Protein AF-A0A8S3FNX0-F1 (afdb_monomer_lite)

Sequence (85 aa):
MDLEKDRHISMQTAEEYARAVNAKLYNTSAKLNKGIEELFSDLTQRMLEKTPSTPNISDTSGVNGRTGISIQQNPTNPTANNGCC

Organism: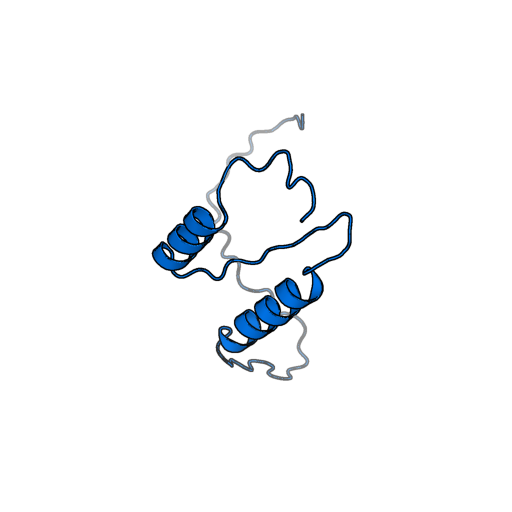 NCBI:txid392030

Radius of gyration: 23.88 Å; chains: 1; bounding box: 52×51×39 Å

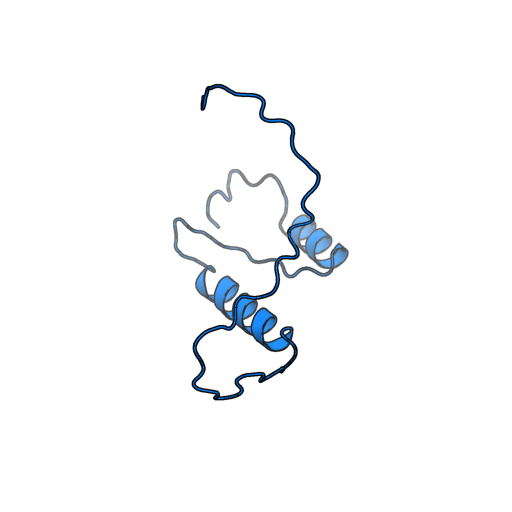Secondary structure (DSSP, 8-state):
-TTGGG--S-HHHHHHHHHHTT------BTTTTBSHHHHHHHHHHHHHHHS-----------S----------------------

pLDDT: mean 78.14, std 18.11, range [45.88, 97.56]

InterPro domains:
  IPR001806 Small GTPase [PF00071] (1-48)
  IPR027417 P-loop containing nucleoside triphosphate hydrolase [G3DSA:3.40.50.300] (1-85)
  IPR027417 P-loop containing nucleoside triphosphate hydrolase [SSF52540] (1-64)

Foldseek 3Di:
DPPPVVDPDDPVRVVVVCVVVVHDDFDADPVVRPRPCVVVVVVVVVVVVPPPPPPPPPPDPDPDDPPDDPDPDDPDDDDDDDDDD

Structure (mmCIF, N/CA/C/O backbone):
data_AF-A0A8S3FNX0-F1
#
_entry.id   AF-A0A8S3FNX0-F1
#
loop_
_atom_site.group_PDB
_atom_site.id
_atom_site.type_symbol
_atom_site.label_atom_id
_atom_site.label_alt_id
_atom_site.label_comp_id
_atom_site.label_asym_id
_atom_site.label_entity_id
_atom_site.label_seq_id
_atom_site.pdbx_PDB_ins_code
_atom_site.Cartn_x
_atom_site.Cartn_y
_atom_site.Cartn_z
_atom_site.occupancy
_atom_site.B_iso_or_equiv
_atom_site.auth_seq_id
_atom_site.auth_comp_id
_atom_site.auth_asym_id
_atom_site.auth_atom_id
_atom_site.pdbx_PDB_model_num
ATOM 1 N N . MET A 1 1 ? -10.944 -4.287 4.413 1.00 78.56 1 MET A N 1
ATOM 2 C CA . MET A 1 1 ? -9.965 -3.193 4.480 1.00 78.56 1 MET A CA 1
ATOM 3 C C . MET A 1 1 ? -10.666 -1.854 4.382 1.00 78.56 1 MET A C 1
ATOM 5 O O . MET A 1 1 ? -11.813 -1.814 3.950 1.00 78.56 1 MET A O 1
ATOM 9 N N . ASP A 1 2 ? -10.029 -0.775 4.838 1.00 78.12 2 ASP A N 1
ATOM 10 C CA . ASP A 1 2 ? -10.554 0.573 4.574 1.00 78.12 2 ASP A CA 1
ATOM 11 C C . ASP A 1 2 ? -10.475 0.872 3.068 1.00 78.12 2 ASP A C 1
ATOM 13 O O . ASP A 1 2 ? -9.604 0.324 2.392 1.00 78.12 2 ASP A O 1
ATOM 17 N N . LEU A 1 3 ? -11.419 1.661 2.540 1.00 84.62 3 LEU A N 1
ATOM 18 C CA . LEU A 1 3 ? -11.515 2.025 1.112 1.00 84.62 3 LEU A CA 1
ATOM 19 C C . LEU A 1 3 ? -11.505 0.841 0.117 1.00 84.62 3 LEU A C 1
ATOM 21 O O . LEU A 1 3 ? -11.133 0.996 -1.040 1.00 84.62 3 LEU A O 1
ATOM 25 N N . GLU A 1 4 ? -11.960 -0.350 0.524 1.00 83.69 4 GLU A N 1
ATOM 26 C CA . GLU A 1 4 ? -11.978 -1.545 -0.346 1.00 83.69 4 GLU A CA 1
ATOM 27 C C . GLU A 1 4 ? -12.774 -1.339 -1.646 1.00 83.69 4 GLU A C 1
ATOM 29 O O . GLU A 1 4 ? -12.462 -1.933 -2.673 1.00 83.69 4 GLU A O 1
ATOM 34 N N . LYS A 1 5 ? -13.807 -0.490 -1.595 1.00 85.38 5 LYS A N 1
ATOM 35 C CA . LYS A 1 5 ? -14.662 -0.158 -2.743 1.00 85.38 5 LYS A CA 1
ATOM 36 C C . LYS A 1 5 ? -13.941 0.693 -3.793 1.00 85.38 5 LYS A C 1
ATOM 38 O O . LYS A 1 5 ? -14.296 0.610 -4.959 1.00 85.38 5 LYS A O 1
ATOM 43 N N . ASP A 1 6 ? -12.918 1.439 -3.382 1.00 88.69 6 ASP A N 1
ATOM 44 C CA . ASP A 1 6 ? -12.098 2.310 -4.234 1.00 88.69 6 ASP A CA 1
ATOM 45 C C . ASP A 1 6 ? -10.741 1.656 -4.565 1.00 88.69 6 ASP A C 1
ATOM 47 O O . ASP A 1 6 ? -9.760 2.314 -4.926 1.00 88.69 6 ASP A O 1
ATOM 51 N N . ARG A 1 7 ? -10.647 0.332 -4.399 1.00 90.06 7 ARG A N 1
ATOM 52 C CA . ARG A 1 7 ? -9.432 -0.433 -4.661 1.00 90.06 7 ARG A CA 1
ATOM 53 C C . ARG A 1 7 ? -9.204 -0.554 -6.169 1.00 90.06 7 ARG A C 1
ATOM 55 O O . ARG A 1 7 ? -9.932 -1.254 -6.864 1.00 90.06 7 ARG A O 1
ATOM 62 N N . HIS A 1 8 ? -8.117 0.044 -6.646 1.00 92.06 8 HIS A N 1
ATOM 63 C CA . HIS A 1 8 ? -7.709 -0.015 -8.056 1.00 92.06 8 HIS A CA 1
ATOM 64 C C . HIS A 1 8 ? -6.794 -1.204 -8.388 1.00 92.06 8 HIS A C 1
ATOM 66 O O . HIS A 1 8 ? -6.642 -1.562 -9.552 1.00 92.06 8 HIS A O 1
ATOM 72 N N . ILE A 1 9 ? -6.164 -1.810 -7.376 1.00 92.44 9 ILE A N 1
ATOM 73 C CA . ILE A 1 9 ? -5.174 -2.879 -7.548 1.00 92.44 9 ILE A CA 1
ATOM 74 C C . ILE A 1 9 ? -5.644 -4.121 -6.793 1.00 92.44 9 ILE A C 1
ATOM 76 O O . ILE A 1 9 ? -5.950 -4.063 -5.596 1.00 92.44 9 ILE A O 1
ATOM 80 N N . SER A 1 10 ? -5.694 -5.254 -7.496 1.00 92.88 10 SER A N 1
ATOM 81 C CA . SER A 1 10 ? -6.058 -6.536 -6.894 1.00 92.88 10 SER A CA 1
ATOM 82 C C . SER A 1 10 ? -5.031 -6.964 -5.837 1.00 92.88 10 SER A C 1
ATOM 84 O O . SER A 1 10 ? -3.852 -6.614 -5.912 1.00 92.88 10 SER A O 1
ATOM 86 N N . MET A 1 11 ? -5.472 -7.750 -4.852 1.00 90.62 11 MET A N 1
ATOM 87 C CA . MET A 1 11 ? -4.568 -8.306 -3.837 1.00 90.62 11 MET A CA 1
ATOM 88 C C . MET A 1 11 ? -3.455 -9.149 -4.462 1.00 90.62 11 MET A C 1
ATOM 90 O O . MET A 1 11 ? -2.292 -8.975 -4.115 1.00 90.62 11 MET A O 1
ATOM 94 N N . GLN A 1 12 ? -3.805 -9.986 -5.439 1.00 94.12 12 GLN A N 1
ATOM 95 C CA . GLN A 1 12 ? -2.854 -10.839 -6.142 1.00 94.12 12 GLN A CA 1
ATOM 96 C C . GLN A 1 12 ? -1.734 -10.024 -6.803 1.00 94.12 12 GLN A C 1
ATOM 98 O O . GLN A 1 12 ? -0.559 -10.325 -6.616 1.00 94.12 12 GLN A O 1
ATOM 103 N N . THR A 1 13 ? -2.080 -8.956 -7.526 1.00 95.00 13 THR A N 1
ATOM 104 C CA . THR A 1 13 ? -1.089 -8.101 -8.200 1.00 95.00 13 THR A CA 1
ATOM 105 C C . THR A 1 13 ? -0.152 -7.424 -7.199 1.00 95.00 13 THR A C 1
ATOM 107 O O . THR A 1 13 ? 1.052 -7.331 -7.433 1.00 95.00 13 THR A O 1
ATOM 110 N N . ALA A 1 14 ? -0.685 -6.965 -6.063 1.00 93.75 14 ALA A N 1
ATOM 111 C CA . ALA A 1 14 ? 0.126 -6.360 -5.011 1.00 93.75 14 ALA A CA 1
ATOM 112 C C . ALA A 1 14 ? 1.098 -7.376 -4.377 1.00 93.75 14 ALA A C 1
ATOM 114 O O . ALA A 1 14 ? 2.261 -7.050 -4.136 1.00 93.75 14 ALA A O 1
ATOM 115 N N . GLU A 1 15 ? 0.645 -8.610 -4.142 1.00 94.69 15 GLU A N 1
ATOM 116 C CA . GLU A 1 15 ? 1.472 -9.701 -3.611 1.00 94.69 15 GLU A CA 1
ATOM 117 C C . GLU A 1 15 ? 2.573 -10.128 -4.588 1.00 94.69 15 GLU A C 1
ATOM 119 O O . GLU A 1 15 ? 3.721 -10.326 -4.183 1.00 94.69 15 GLU A O 1
ATOM 124 N N . GLU A 1 16 ? 2.247 -10.243 -5.877 1.00 96.88 16 GLU A N 1
ATOM 125 C CA . GLU A 1 16 ? 3.212 -10.542 -6.938 1.00 96.88 16 GLU A CA 1
ATOM 126 C C . GLU A 1 16 ? 4.299 -9.466 -7.021 1.00 96.88 16 GLU A C 1
ATOM 128 O O . GLU A 1 16 ? 5.485 -9.797 -7.069 1.00 96.88 16 GLU A O 1
ATOM 133 N N . TYR A 1 17 ? 3.916 -8.187 -6.958 1.00 96.44 17 TYR A N 1
ATOM 134 C CA . TYR A 1 17 ? 4.874 -7.084 -6.963 1.00 96.44 17 TYR A CA 1
ATOM 135 C C . TYR A 1 17 ? 5.780 -7.104 -5.728 1.00 96.44 17 TYR A C 1
ATOM 137 O O . TYR A 1 17 ? 6.999 -7.006 -5.859 1.00 96.44 17 TYR A O 1
ATOM 145 N N . ALA A 1 18 ? 5.207 -7.287 -4.535 1.00 96.56 18 ALA A N 1
ATOM 146 C CA . ALA A 1 18 ? 5.977 -7.376 -3.298 1.00 96.56 18 ALA A CA 1
ATOM 147 C C . ALA A 1 18 ? 7.012 -8.510 -3.364 1.00 96.56 18 ALA A C 1
ATOM 149 O O . ALA A 1 18 ? 8.182 -8.300 -3.039 1.00 96.56 18 ALA A O 1
ATOM 150 N N . ARG A 1 19 ? 6.616 -9.679 -3.887 1.00 96.31 19 ARG A N 1
ATOM 151 C CA . ARG A 1 19 ? 7.527 -10.805 -4.127 1.00 96.31 19 ARG A CA 1
ATOM 152 C C . ARG A 1 19 ? 8.635 -10.444 -5.120 1.00 96.31 19 ARG A C 1
ATOM 154 O O . ARG A 1 19 ? 9.791 -10.758 -4.858 1.00 96.31 19 ARG A O 1
ATOM 161 N N . ALA A 1 20 ? 8.306 -9.769 -6.221 1.00 97.19 20 ALA A N 1
ATOM 162 C CA . ALA A 1 20 ? 9.277 -9.386 -7.248 1.00 97.19 20 ALA A CA 1
ATOM 163 C C . ALA A 1 20 ? 10.372 -8.442 -6.720 1.00 97.19 20 ALA A C 1
ATOM 165 O O . ALA A 1 20 ? 11.529 -8.560 -7.119 1.00 97.19 20 ALA A O 1
ATOM 166 N N . VAL A 1 21 ? 10.033 -7.540 -5.792 1.00 97.56 21 VAL A N 1
ATOM 167 C CA . VAL A 1 21 ? 10.993 -6.604 -5.176 1.00 97.56 21 VAL A CA 1
ATOM 168 C C . VAL A 1 21 ? 11.591 -7.113 -3.857 1.00 97.56 21 VAL A C 1
ATOM 170 O O . VAL A 1 21 ? 12.287 -6.366 -3.173 1.00 97.56 21 VAL A O 1
ATOM 173 N N . ASN A 1 22 ? 11.336 -8.374 -3.483 1.00 94.50 22 ASN A N 1
ATOM 174 C CA . ASN A 1 22 ? 11.734 -8.968 -2.198 1.00 94.50 22 ASN A CA 1
ATOM 175 C C . ASN A 1 22 ? 11.263 -8.161 -0.969 1.00 94.50 22 ASN A C 1
ATOM 177 O O . ASN A 1 22 ? 11.961 -8.065 0.044 1.00 94.50 22 ASN A O 1
ATOM 181 N N . ALA A 1 23 ? 10.066 -7.582 -1.050 1.00 94.44 23 ALA A N 1
ATOM 182 C CA . ALA A 1 23 ? 9.411 -6.894 0.053 1.00 94.44 23 ALA A CA 1
ATOM 183 C C . ALA A 1 23 ? 8.268 -7.734 0.636 1.00 94.44 23 ALA A C 1
ATOM 185 O O . ALA A 1 23 ? 7.648 -8.558 -0.034 1.00 94.44 23 ALA A O 1
ATOM 186 N N . LYS A 1 24 ? 7.959 -7.485 1.910 1.00 93.88 24 LYS A N 1
ATOM 187 C CA . LYS A 1 24 ? 6.791 -8.052 2.589 1.00 93.88 24 LYS A CA 1
ATOM 188 C C . LYS A 1 24 ? 5.640 -7.050 2.506 1.00 93.88 24 LYS A C 1
ATOM 190 O O . LYS A 1 24 ? 5.809 -5.898 2.906 1.00 93.88 24 LYS A O 1
ATOM 195 N N . LEU A 1 25 ? 4.499 -7.484 1.975 1.00 94.94 25 LEU A N 1
ATOM 196 C CA . LEU A 1 25 ? 3.279 -6.681 1.898 1.00 94.94 25 LEU A CA 1
ATOM 197 C C . LEU A 1 25 ? 2.490 -6.797 3.205 1.00 94.94 25 LEU A C 1
ATOM 199 O O . LEU A 1 25 ? 2.330 -7.894 3.737 1.00 94.94 25 LEU A O 1
ATOM 203 N N . TYR A 1 26 ? 1.965 -5.671 3.681 1.00 94.12 26 TYR A N 1
ATOM 204 C CA . TYR A 1 26 ? 1.049 -5.612 4.815 1.00 94.12 26 TYR A CA 1
ATOM 205 C C . TYR A 1 26 ? -0.214 -4.884 4.411 1.00 94.12 26 TYR A C 1
ATOM 207 O O . TYR A 1 26 ? -0.166 -3.792 3.845 1.00 94.12 26 TYR A O 1
ATOM 2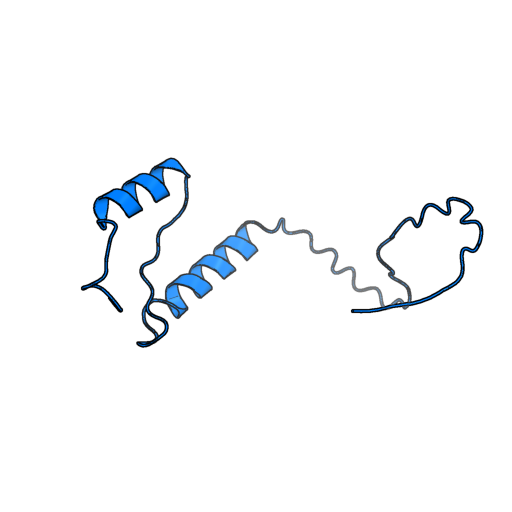15 N N . ASN A 1 27 ? -1.344 -5.460 4.785 1.00 92.88 27 ASN A N 1
ATOM 216 C CA . ASN A 1 27 ? -2.619 -4.790 4.682 1.00 92.88 27 ASN A CA 1
ATOM 217 C C . ASN A 1 27 ? -2.864 -4.067 6.009 1.00 92.88 27 ASN A C 1
ATOM 219 O O . ASN A 1 27 ? -3.123 -4.717 7.021 1.00 92.88 27 ASN A O 1
ATOM 223 N N . THR A 1 28 ? -2.881 -2.730 5.998 1.00 94.12 28 THR A N 1
ATOM 224 C CA . THR A 1 28 ? -3.204 -1.917 7.183 1.00 94.12 28 THR A CA 1
ATOM 225 C C . THR A 1 28 ? -4.375 -0.952 6.957 1.00 94.12 28 THR A C 1
ATOM 227 O O . THR A 1 28 ? -4.689 -0.567 5.833 1.00 94.12 28 THR A O 1
ATOM 230 N N . SER A 1 29 ? -5.067 -0.587 8.038 1.00 93.12 29 SER A N 1
ATOM 231 C CA . SER A 1 29 ? -6.099 0.454 8.050 1.00 93.12 29 SER A CA 1
ATOM 232 C C . SER A 1 29 ? -5.844 1.392 9.220 1.00 93.12 29 SER A C 1
ATOM 234 O O . SER A 1 29 ? -6.026 1.001 10.371 1.00 93.12 29 SER A O 1
ATOM 236 N N . ALA A 1 30 ? -5.471 2.638 8.921 1.00 92.31 30 ALA A N 1
ATOM 237 C CA . ALA A 1 30 ? -5.280 3.669 9.940 1.00 92.31 30 ALA A CA 1
ATOM 238 C C . ALA A 1 30 ? -6.609 4.053 10.611 1.00 92.31 30 ALA A C 1
ATOM 240 O O . ALA A 1 30 ? -6.680 4.158 11.830 1.00 92.31 30 ALA A O 1
ATOM 241 N N . LYS A 1 31 ? -7.691 4.174 9.828 1.00 93.19 31 LYS A N 1
ATOM 242 C CA . LYS A 1 31 ? -9.025 4.532 10.336 1.00 93.19 31 LYS A CA 1
ATOM 243 C C . LYS A 1 31 ? -9.574 3.519 11.339 1.00 93.19 31 LYS A C 1
ATOM 245 O O . LYS A 1 31 ? -10.213 3.902 12.312 1.00 93.19 31 LYS A O 1
ATOM 250 N N . LEU A 1 32 ? -9.351 2.231 11.082 1.00 93.06 32 LEU A N 1
ATOM 251 C CA . LEU A 1 32 ? -9.825 1.141 11.938 1.00 93.06 32 LEU A CA 1
ATOM 252 C C . LEU A 1 32 ? -8.747 0.644 12.910 1.00 93.06 32 LEU A C 1
ATOM 254 O O . LEU A 1 32 ? -8.998 -0.320 13.628 1.00 93.06 32 LEU A O 1
ATOM 258 N N . ASN A 1 33 ? -7.558 1.256 12.894 1.00 92.62 33 ASN A N 1
ATOM 259 C CA . ASN A 1 33 ? -6.368 0.832 13.630 1.00 92.62 33 ASN A CA 1
ATOM 260 C C . ASN A 1 33 ? -6.041 -0.673 13.473 1.00 92.62 33 ASN A C 1
ATOM 262 O O . ASN A 1 33 ? -5.706 -1.355 14.438 1.00 92.62 33 ASN A O 1
ATOM 266 N N . LYS A 1 34 ? -6.178 -1.221 12.257 1.00 95.19 34 LYS A N 1
ATOM 267 C CA . LYS A 1 34 ? -5.931 -2.647 11.959 1.00 95.19 34 LYS A CA 1
ATOM 268 C C . LYS A 1 34 ? -4.589 -2.848 11.261 1.00 95.19 34 LYS A C 1
ATOM 270 O O . LYS A 1 34 ? -4.272 -2.109 10.331 1.00 95.19 34 LYS A O 1
ATOM 275 N N . GLY A 1 35 ? -3.833 -3.867 11.675 1.00 91.81 35 GLY A N 1
ATOM 276 C CA . GLY A 1 35 ? -2.557 -4.269 11.059 1.00 91.81 35 GLY A CA 1
ATOM 277 C C . GLY A 1 35 ? -1.378 -3.319 11.313 1.00 91.81 35 GLY A C 1
ATOM 278 O O . GLY A 1 35 ? -0.271 -3.589 10.861 1.00 91.81 35 GLY A O 1
ATOM 279 N N . ILE A 1 36 ? -1.597 -2.209 12.028 1.00 95.06 36 ILE A N 1
ATOM 280 C CA . ILE A 1 36 ? -0.561 -1.214 12.342 1.00 95.06 36 ILE A CA 1
ATOM 281 C C . ILE A 1 36 ? 0.468 -1.793 13.321 1.00 95.06 36 ILE A C 1
ATOM 283 O O . ILE A 1 36 ? 1.667 -1.683 13.082 1.00 95.06 36 ILE A O 1
ATOM 287 N N . GLU A 1 37 ? 0.011 -2.451 14.387 1.00 95.50 37 GLU A N 1
ATOM 288 C CA . GLU A 1 37 ? 0.891 -3.046 15.399 1.00 95.50 37 GLU A CA 1
ATOM 289 C C . GLU A 1 37 ? 1.774 -4.155 14.813 1.00 95.50 37 GLU A C 1
ATOM 291 O O . GLU A 1 37 ? 2.991 -4.117 14.968 1.00 95.50 37 GLU A O 1
ATOM 296 N N . GLU A 1 38 ? 1.184 -5.085 14.057 1.00 94.50 38 GLU A N 1
ATOM 297 C CA . GLU A 1 38 ? 1.917 -6.168 13.387 1.00 94.50 38 GLU A CA 1
ATOM 298 C C . GLU A 1 38 ? 2.973 -5.632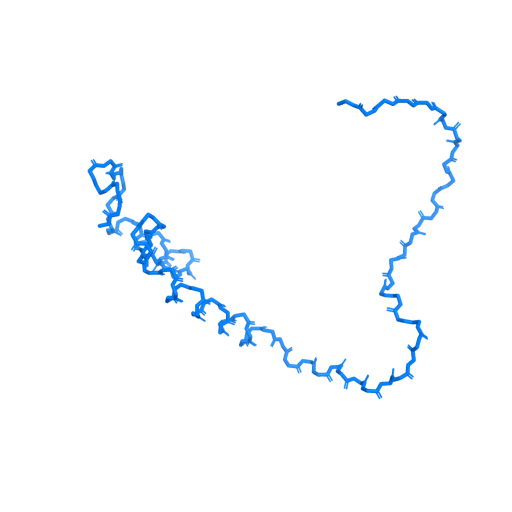 12.408 1.00 94.50 38 GLU A C 1
ATOM 300 O O . GLU A 1 38 ? 4.097 -6.133 12.373 1.00 94.50 38 GLU A O 1
ATOM 305 N N . LEU A 1 39 ? 2.638 -4.586 11.639 1.00 95.44 39 LEU A N 1
ATOM 306 C CA . LEU A 1 39 ? 3.569 -3.935 10.716 1.00 95.44 39 LEU A CA 1
ATOM 307 C C . LEU A 1 39 ? 4.776 -3.348 11.459 1.00 95.44 39 LEU A C 1
ATOM 309 O O . LEU A 1 39 ? 5.917 -3.601 11.072 1.00 95.44 39 LEU A O 1
ATOM 313 N N . PHE A 1 40 ? 4.538 -2.551 12.503 1.00 96.12 40 PHE A N 1
ATOM 314 C CA . PHE A 1 40 ? 5.614 -1.862 13.218 1.00 96.12 40 PHE A CA 1
ATOM 315 C C . PHE A 1 40 ? 6.422 -2.794 14.124 1.00 96.12 40 PHE A C 1
ATOM 317 O O . PHE A 1 40 ? 7.637 -2.624 14.233 1.00 96.12 40 PHE A O 1
ATOM 324 N N . SER A 1 41 ? 5.796 -3.806 14.722 1.00 96.50 41 SER A N 1
ATOM 325 C CA . SER A 1 41 ? 6.502 -4.818 15.511 1.00 96.50 41 SER A CA 1
ATOM 326 C C . SER A 1 41 ? 7.488 -5.600 14.639 1.00 96.50 41 SER A C 1
ATOM 328 O O . SER A 1 41 ? 8.683 -5.638 14.926 1.00 96.50 41 SER A O 1
ATOM 330 N N . ASP A 1 42 ? 7.032 -6.118 13.499 1.00 95.50 42 ASP A N 1
ATOM 331 C CA . ASP A 1 42 ? 7.889 -6.885 12.594 1.00 95.50 42 ASP A CA 1
ATOM 332 C C . ASP A 1 42 ? 8.962 -6.006 11.918 1.00 95.50 42 ASP A C 1
ATOM 334 O O . ASP A 1 42 ? 10.102 -6.435 11.725 1.00 95.50 42 ASP A O 1
ATOM 338 N N . LEU A 1 43 ? 8.641 -4.748 11.591 1.00 94.94 43 LEU A N 1
ATOM 339 C CA . LEU A 1 43 ? 9.620 -3.807 11.044 1.00 94.94 43 LEU A CA 1
ATOM 340 C C . LEU A 1 43 ? 10.743 -3.496 12.041 1.00 94.94 43 LEU A C 1
ATOM 342 O O . LEU A 1 43 ? 11.914 -3.534 11.664 1.00 94.94 43 LEU A O 1
ATOM 346 N N . THR A 1 44 ? 10.400 -3.187 13.293 1.00 95.56 44 THR A N 1
ATOM 347 C CA . THR A 1 44 ? 11.389 -2.837 14.326 1.00 95.56 44 THR A CA 1
ATOM 348 C C . THR A 1 44 ? 12.282 -4.024 14.671 1.00 95.56 44 THR A C 1
ATOM 350 O O . THR A 1 44 ? 13.498 -3.855 14.765 1.00 95.56 44 THR A O 1
ATOM 353 N N . GLN A 1 45 ? 11.721 -5.234 14.744 1.00 94.75 45 GLN A N 1
ATOM 354 C CA . GLN A 1 45 ? 12.502 -6.460 14.895 1.00 94.75 45 GLN A CA 1
ATOM 355 C C . GLN A 1 45 ? 13.506 -6.635 13.745 1.00 94.75 45 GLN A C 1
ATOM 357 O O . GLN A 1 45 ? 14.701 -6.797 13.989 1.00 94.75 45 GLN A O 1
ATOM 362 N N . ARG A 1 46 ? 13.058 -6.519 12.487 1.00 92.88 46 ARG A N 1
ATOM 363 C CA . ARG A 1 46 ? 13.948 -6.631 11.317 1.00 92.88 46 ARG A CA 1
ATOM 364 C C . ARG A 1 46 ? 15.029 -5.556 11.283 1.00 92.88 46 ARG A C 1
ATOM 366 O O . ARG A 1 46 ? 16.118 -5.809 10.775 1.00 92.88 46 ARG A O 1
ATOM 373 N N . MET A 1 47 ? 14.734 -4.349 11.763 1.00 92.69 47 MET A N 1
ATOM 374 C CA . MET A 1 47 ? 15.739 -3.293 11.883 1.00 92.69 47 MET A CA 1
ATOM 375 C C . MET A 1 47 ? 16.811 -3.679 12.900 1.00 92.69 47 MET A C 1
ATOM 377 O O . MET A 1 47 ? 17.990 -3.559 12.586 1.00 92.69 47 MET A O 1
ATOM 381 N N . LEU A 1 48 ? 16.411 -4.201 14.062 1.00 91.88 48 LEU A N 1
ATOM 382 C CA . LEU A 1 48 ? 17.339 -4.628 15.108 1.00 91.88 48 LEU A CA 1
ATOM 383 C C . LEU A 1 48 ? 18.208 -5.821 14.672 1.00 91.88 48 LEU A C 1
ATOM 385 O O . LEU A 1 48 ? 19.402 -5.855 14.953 1.00 91.88 48 LEU A O 1
ATOM 389 N N . GLU A 1 49 ? 17.637 -6.774 13.937 1.00 92.00 49 GLU A N 1
ATOM 390 C CA . GLU A 1 49 ? 18.372 -7.920 13.381 1.00 92.00 49 GLU A CA 1
ATOM 391 C C . GLU A 1 49 ? 19.374 -7.506 12.294 1.00 92.00 49 GLU A C 1
ATOM 393 O O . GLU A 1 49 ? 20.428 -8.123 12.141 1.00 92.00 49 GLU A O 1
ATOM 398 N N . LYS A 1 50 ? 19.051 -6.463 11.519 1.00 86.50 50 LY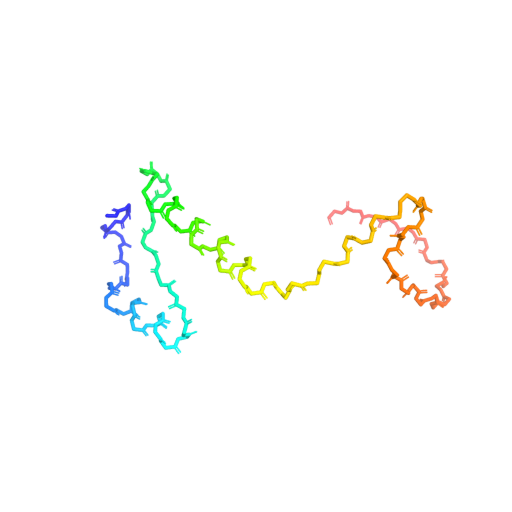S A N 1
ATOM 399 C CA . LYS A 1 50 ? 19.914 -5.953 10.445 1.00 86.50 50 LYS A CA 1
ATOM 400 C C . LYS A 1 50 ? 20.949 -4.946 10.923 1.00 86.50 50 LYS A C 1
ATOM 402 O O . LYS A 1 50 ? 21.934 -4.738 10.214 1.00 86.50 50 LYS A O 1
ATOM 407 N N . THR A 1 51 ? 20.751 -4.303 12.073 1.00 77.25 51 THR A N 1
ATOM 408 C CA . THR A 1 51 ? 21.808 -3.490 12.672 1.00 77.25 51 THR A CA 1
ATOM 409 C C . THR A 1 51 ? 22.942 -4.420 13.089 1.00 77.25 51 THR A C 1
ATOM 411 O O . THR A 1 51 ? 22.716 -5.285 13.937 1.00 77.25 51 THR A O 1
ATOM 414 N N . PRO A 1 52 ? 24.157 -4.287 12.519 1.00 66.62 52 PRO A N 1
ATOM 415 C CA . PRO A 1 52 ? 25.287 -5.054 13.010 1.00 66.62 52 PRO A CA 1
ATOM 416 C C . PRO A 1 52 ? 25.438 -4.741 14.495 1.00 66.62 52 PRO A C 1
ATOM 418 O O . PRO A 1 52 ? 25.394 -3.576 14.896 1.00 66.62 52 PRO A O 1
ATOM 421 N N . SER A 1 53 ? 25.587 -5.781 15.311 1.00 61.50 53 SER A N 1
ATOM 422 C CA . SER A 1 53 ? 25.914 -5.664 16.726 1.00 61.50 53 SER A CA 1
ATOM 423 C C . SER A 1 53 ? 27.301 -5.032 16.861 1.00 61.50 53 SER A C 1
ATOM 425 O O . SER A 1 53 ? 28.293 -5.711 17.094 1.00 61.50 53 SER A O 1
ATOM 427 N N . THR A 1 54 ? 27.402 -3.720 16.682 1.00 58.72 54 THR A N 1
ATOM 428 C CA . THR A 1 54 ? 28.533 -2.936 17.155 1.00 58.72 54 THR A CA 1
ATOM 429 C C . THR A 1 54 ? 28.101 -2.313 18.472 1.00 58.72 54 THR A C 1
ATOM 431 O O . THR A 1 54 ? 27.599 -1.185 18.474 1.00 58.72 54 THR A O 1
ATOM 434 N N . PRO A 1 55 ? 28.263 -3.004 19.613 1.00 58.88 55 PRO A N 1
ATOM 435 C CA . PRO A 1 55 ? 28.265 -2.319 20.886 1.00 58.88 55 PRO A CA 1
ATOM 436 C C . PRO A 1 55 ? 29.568 -1.514 20.958 1.00 58.88 55 PRO A C 1
ATOM 438 O O . PRO A 1 55 ? 30.531 -1.925 21.586 1.00 58.88 55 PRO A O 1
ATOM 441 N N . ASN A 1 56 ? 29.610 -0.346 20.319 1.00 52.34 56 ASN A N 1
ATOM 442 C CA . ASN A 1 56 ? 30.469 0.740 20.791 1.00 52.34 56 ASN A CA 1
ATOM 443 C C . ASN A 1 56 ? 29.645 1.604 21.745 1.00 52.34 56 ASN A C 1
ATOM 445 O O . ASN A 1 56 ? 29.522 2.813 21.591 1.00 52.34 56 ASN A O 1
ATOM 449 N N . ILE A 1 57 ? 29.062 0.947 22.746 1.00 56.91 57 ILE A N 1
ATOM 450 C CA . ILE A 1 57 ? 28.824 1.579 24.037 1.00 56.91 57 ILE A CA 1
ATOM 451 C C . ILE A 1 57 ? 30.116 1.314 24.806 1.00 56.91 57 ILE A C 1
ATOM 453 O O . ILE A 1 57 ? 30.188 0.471 25.694 1.00 56.91 57 ILE A O 1
ATOM 457 N N . SER A 1 58 ? 31.191 1.977 24.379 1.00 48.34 58 SER A N 1
ATOM 458 C CA . SER A 1 58 ? 32.259 2.280 25.310 1.00 48.34 58 SER A CA 1
ATOM 459 C C . SER A 1 58 ? 31.661 3.305 26.257 1.00 48.34 58 SER A C 1
ATOM 461 O O . SER A 1 58 ? 31.502 4.479 25.915 1.00 48.34 58 SER A O 1
ATOM 463 N N . ASP A 1 59 ? 31.269 2.805 27.419 1.00 51.31 59 ASP A N 1
ATOM 464 C CA . ASP A 1 59 ? 31.175 3.552 28.658 1.0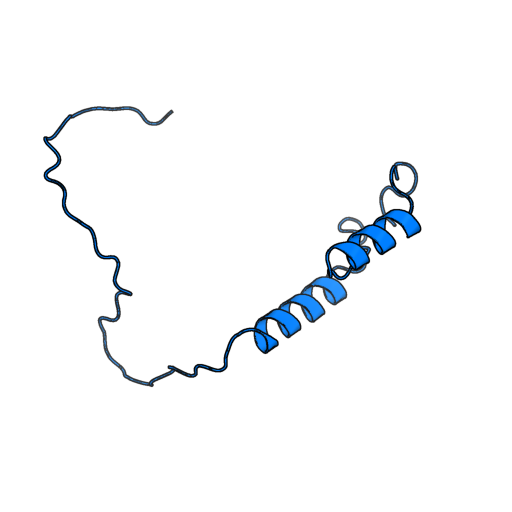0 51.31 59 ASP A CA 1
ATOM 465 C C . ASP A 1 59 ? 32.490 4.325 28.845 1.00 51.31 59 ASP A C 1
ATOM 467 O O . ASP A 1 59 ? 33.466 3.858 29.427 1.00 51.31 59 ASP A O 1
ATOM 471 N N . THR A 1 60 ? 32.559 5.509 28.253 1.00 49.47 60 THR A N 1
ATOM 472 C CA . THR A 1 60 ? 33.532 6.531 28.598 1.00 49.47 60 THR A CA 1
ATOM 473 C C . THR A 1 60 ? 32.755 7.822 28.706 1.00 49.47 60 THR A C 1
ATOM 475 O O . THR A 1 60 ? 32.621 8.588 27.753 1.00 49.47 60 THR A O 1
ATOM 478 N N . SER A 1 61 ? 32.208 8.041 29.898 1.00 51.03 61 SER A N 1
ATOM 479 C CA . SER A 1 61 ? 32.320 9.310 30.611 1.00 51.03 61 SER A CA 1
ATOM 480 C C . SER A 1 61 ? 33.360 10.222 29.953 1.00 51.03 61 SER A C 1
ATOM 482 O O . SER A 1 61 ? 34.563 10.015 30.101 1.00 51.03 61 SER A O 1
ATOM 484 N N . GLY A 1 62 ? 32.906 11.183 29.156 1.00 45.88 62 GLY A N 1
ATOM 485 C CA . GLY A 1 62 ? 33.813 11.950 28.314 1.00 45.88 62 GLY A CA 1
ATOM 486 C C . GLY A 1 62 ? 33.071 12.885 27.383 1.00 45.88 62 GLY A C 1
ATOM 487 O O . GLY A 1 62 ? 32.836 12.583 26.220 1.00 45.88 62 GLY A O 1
ATOM 488 N N . VAL A 1 63 ? 32.701 14.041 27.923 1.00 55.69 63 VAL A N 1
ATOM 489 C CA . VAL A 1 63 ? 32.404 15.268 27.177 1.00 55.69 63 VAL A CA 1
ATOM 490 C C . VAL A 1 63 ? 33.311 15.360 25.931 1.00 55.69 63 VAL A C 1
ATOM 492 O O . VAL A 1 63 ? 34.527 15.277 26.073 1.00 55.69 63 VAL A O 1
ATOM 495 N N . ASN A 1 64 ? 32.718 15.579 24.744 1.00 53.34 64 ASN A N 1
ATOM 496 C CA . ASN A 1 64 ? 33.352 15.841 23.427 1.00 53.34 64 ASN A CA 1
ATOM 497 C C . ASN A 1 64 ? 33.429 14.687 22.401 1.00 53.34 64 ASN A C 1
ATOM 499 O O . ASN A 1 64 ? 34.479 14.435 21.818 1.00 53.34 64 ASN A O 1
ATOM 503 N N . GLY A 1 65 ? 32.294 14.075 22.058 1.00 47.59 65 GLY A N 1
ATOM 504 C CA . GLY A 1 65 ? 32.171 13.181 20.897 1.00 47.59 65 GLY A CA 1
ATOM 505 C C . GLY A 1 65 ? 31.349 13.781 19.756 1.00 47.59 65 GLY A C 1
ATOM 506 O O . GLY A 1 65 ? 30.326 13.219 19.381 1.00 47.59 65 GLY A O 1
ATOM 507 N N . ARG A 1 66 ? 31.739 14.946 19.219 1.00 57.78 66 ARG A N 1
ATOM 508 C CA . ARG A 1 66 ? 31.143 15.478 17.980 1.00 57.78 66 ARG A CA 1
ATOM 509 C C . ARG A 1 66 ? 31.548 14.557 16.830 1.00 57.78 66 ARG A C 1
ATOM 511 O O . ARG A 1 66 ? 32.687 14.605 16.379 1.00 57.78 66 ARG A O 1
ATOM 518 N N . THR A 1 67 ? 30.621 13.718 16.381 1.00 53.03 67 THR A N 1
ATOM 519 C CA . THR A 1 67 ? 30.730 12.942 15.141 1.00 53.03 67 THR A CA 1
ATOM 520 C C . THR A 1 67 ? 31.200 13.857 14.015 1.00 53.03 67 THR A C 1
ATOM 522 O O . THR A 1 67 ? 30.554 14.862 13.713 1.00 53.03 67 THR A O 1
ATOM 525 N N . GLY A 1 68 ? 32.374 13.537 13.471 1.00 60.72 68 GLY A N 1
ATOM 526 C CA . GLY A 1 68 ? 33.124 14.368 12.542 1.00 60.72 68 GLY A CA 1
ATOM 527 C C . GLY A 1 68 ? 32.329 14.723 11.292 1.00 60.72 68 GLY A C 1
ATOM 528 O O . GLY A 1 68 ? 32.151 13.904 10.397 1.00 60.72 68 GLY A O 1
ATOM 529 N N . ILE A 1 69 ? 31.908 15.981 11.227 1.00 63.38 69 ILE A N 1
ATOM 530 C CA . ILE A 1 69 ? 31.588 16.678 9.987 1.00 63.38 69 ILE A CA 1
ATOM 531 C C . ILE A 1 69 ? 32.880 17.390 9.574 1.00 63.38 69 ILE A C 1
ATOM 533 O O . ILE A 1 69 ? 33.278 18.361 10.219 1.00 63.38 69 ILE A O 1
ATOM 537 N N . SER A 1 70 ? 33.553 16.919 8.522 1.00 60.53 70 SER A N 1
ATOM 538 C CA . SER A 1 70 ? 34.652 17.672 7.905 1.00 60.53 70 SER A CA 1
ATOM 539 C C . SER A 1 70 ? 34.062 18.794 7.058 1.00 60.53 70 SER A C 1
ATOM 541 O O . SER A 1 70 ? 33.682 18.590 5.908 1.00 60.53 70 SER A O 1
ATOM 543 N N . ILE A 1 71 ? 33.959 19.988 7.642 1.00 63.81 71 ILE A N 1
ATOM 544 C CA . ILE A 1 71 ? 33.606 21.204 6.907 1.00 63.81 71 ILE A CA 1
ATOM 545 C C . ILE A 1 71 ? 34.828 21.602 6.074 1.00 63.81 71 ILE A C 1
ATOM 547 O O . ILE A 1 71 ? 35.789 22.167 6.594 1.00 63.81 71 ILE A O 1
ATOM 551 N N . GLN A 1 72 ? 34.808 21.293 4.777 1.00 62.69 72 GLN A N 1
ATOM 552 C CA . GLN A 1 72 ? 35.791 21.809 3.830 1.00 62.69 72 GLN A CA 1
ATOM 553 C C . GLN A 1 72 ? 35.520 23.306 3.623 1.00 62.69 72 GLN A C 1
ATOM 555 O O . GLN A 1 72 ? 34.571 23.690 2.940 1.00 62.69 72 GLN A O 1
ATOM 560 N N . GLN A 1 73 ? 36.325 24.161 4.258 1.00 55.78 73 GLN A N 1
ATOM 561 C CA . GLN A 1 73 ? 36.269 25.608 4.061 1.00 55.78 73 GLN A CA 1
ATOM 562 C C . GLN A 1 73 ? 36.802 25.951 2.664 1.00 55.78 73 GLN A C 1
ATOM 564 O O . GLN A 1 73 ? 37.997 26.157 2.471 1.00 55.78 73 GLN A O 1
ATOM 569 N N . ASN A 1 74 ? 35.912 26.020 1.676 1.00 57.81 74 ASN A N 1
ATOM 570 C CA . ASN A 1 74 ? 36.174 26.835 0.493 1.00 57.81 74 ASN A CA 1
ATOM 571 C C . ASN A 1 74 ? 36.094 28.310 0.926 1.00 57.81 74 ASN A C 1
ATOM 573 O O . ASN A 1 74 ? 35.150 28.654 1.643 1.00 57.81 74 ASN A O 1
ATOM 577 N N . PRO A 1 75 ? 37.034 29.192 0.538 1.00 60.56 75 PRO A N 1
ATOM 578 C CA . PRO A 1 75 ? 36.935 30.604 0.880 1.00 60.56 75 PRO A CA 1
ATOM 579 C C . PRO A 1 75 ? 35.707 31.209 0.187 1.00 60.56 75 PRO A C 1
ATOM 581 O O . PRO A 1 75 ? 35.720 31.511 -1.005 1.00 60.56 75 PRO A O 1
ATOM 584 N N . THR A 1 76 ? 34.618 31.359 0.939 1.00 54.81 76 THR A N 1
ATOM 585 C CA . THR A 1 76 ? 33.418 32.073 0.509 1.00 54.81 76 THR A CA 1
ATOM 586 C C . THR A 1 76 ? 33.666 33.569 0.643 1.00 54.81 76 THR A C 1
ATOM 588 O O . THR A 1 76 ? 33.728 34.107 1.748 1.00 54.81 76 THR A O 1
ATOM 591 N N . ASN A 1 77 ? 33.805 34.232 -0.501 1.00 56.22 77 ASN A N 1
ATOM 592 C CA . ASN A 1 77 ? 33.691 35.681 -0.633 1.00 56.22 77 ASN A CA 1
ATOM 593 C C . ASN A 1 77 ? 32.304 36.108 -0.092 1.00 56.22 77 ASN A C 1
ATOM 595 O O . ASN A 1 77 ? 31.308 35.493 -0.491 1.00 56.22 77 ASN A O 1
ATOM 599 N N . PRO A 1 78 ? 32.186 37.085 0.830 1.00 54.41 78 PRO A N 1
ATOM 600 C CA . PRO A 1 78 ? 30.911 37.388 1.467 1.00 54.41 78 PRO A CA 1
ATOM 601 C C . PRO A 1 78 ? 29.995 38.100 0.471 1.00 54.41 78 PRO A C 1
ATOM 603 O O . PRO A 1 78 ? 30.152 39.290 0.212 1.00 54.41 78 PRO A O 1
ATOM 606 N N . THR A 1 79 ? 29.013 37.380 -0.074 1.00 56.72 79 THR A N 1
ATOM 607 C CA . THR A 1 79 ? 27.881 38.034 -0.736 1.00 56.72 79 THR A CA 1
ATOM 608 C C . THR A 1 79 ? 26.764 38.159 0.282 1.00 56.72 79 THR A C 1
ATOM 610 O O . THR A 1 79 ? 26.207 37.171 0.758 1.00 56.72 79 THR A O 1
ATOM 613 N N . ALA A 1 80 ? 26.518 39.402 0.672 1.00 59.56 80 ALA A N 1
ATOM 614 C CA . ALA A 1 80 ? 25.433 39.792 1.540 1.00 59.56 80 ALA A CA 1
ATOM 615 C C . ALA A 1 80 ? 24.063 39.596 0.865 1.00 59.56 80 ALA A C 1
ATOM 617 O O . ALA A 1 80 ? 23.931 39.727 -0.350 1.00 59.56 80 ALA A O 1
ATOM 618 N N . ASN A 1 81 ? 23.066 39.451 1.739 1.00 57.03 81 ASN A N 1
ATOM 619 C CA . ASN A 1 81 ? 21.655 39.812 1.594 1.00 57.03 81 ASN A CA 1
ATOM 620 C C . ASN A 1 81 ? 20.637 38.778 1.073 1.00 57.03 81 ASN A C 1
ATOM 622 O O . ASN A 1 81 ? 20.518 38.504 -0.113 1.00 57.03 81 ASN A O 1
ATOM 626 N N . ASN A 1 82 ? 19.785 38.424 2.045 1.00 59.28 82 ASN A N 1
ATOM 627 C CA . ASN A 1 82 ? 18.323 38.545 2.057 1.00 59.28 82 ASN A CA 1
ATOM 628 C C . ASN A 1 82 ? 17.453 37.507 1.341 1.00 59.28 82 ASN A C 1
ATOM 630 O O . ASN A 1 82 ? 17.395 37.445 0.121 1.00 59.28 82 ASN A O 1
ATOM 634 N N . GLY A 1 83 ? 16.586 36.896 2.157 1.00 60.38 83 GLY A N 1
ATOM 635 C CA . GLY A 1 83 ? 15.216 36.564 1.767 1.00 60.38 83 GLY A CA 1
ATOM 636 C C . GLY A 1 83 ? 14.873 35.089 1.906 1.00 60.38 83 GLY A C 1
ATOM 637 O O . GLY A 1 83 ? 15.150 34.306 1.011 1.00 60.38 83 GLY A O 1
ATOM 638 N N . CYS A 1 84 ? 14.243 34.731 3.026 1.00 59.19 84 CYS A N 1
ATOM 639 C CA . CYS A 1 84 ? 13.461 33.507 3.157 1.00 59.19 84 CYS A CA 1
ATOM 640 C C . CYS A 1 84 ? 12.029 33.822 2.702 1.00 59.19 84 CYS A C 1
ATOM 642 O O . CYS A 1 84 ? 11.353 34.622 3.354 1.00 59.19 84 CYS A O 1
ATOM 644 N N . CYS A 1 85 ? 11.606 33.215 1.596 1.00 57.75 85 CYS A N 1
ATOM 645 C CA . CYS A 1 85 ? 10.218 32.978 1.209 1.00 57.75 85 CYS A CA 1
ATOM 646 C C . CYS A 1 85 ? 10.159 31.717 0.343 1.00 57.75 85 CYS A C 1
ATOM 648 O O . CYS A 1 85 ? 11.091 31.514 -0.467 1.00 57.75 85 CYS A O 1
#